Protein AF-A0A924SCI1-F1 (afdb_monomer_lite)

Structure (mmCIF, N/CA/C/O backbone):
data_AF-A0A924SCI1-F1
#
_entry.id   AF-A0A924SCI1-F1
#
loop_
_atom_site.group_PDB
_atom_site.id
_atom_site.type_symbol
_atom_site.label_atom_id
_atom_site.label_alt_id
_atom_site.label_comp_id
_atom_site.label_asym_id
_atom_site.label_entity_id
_atom_site.label_seq_id
_atom_site.pdbx_PDB_ins_code
_atom_site.Cartn_x
_atom_site.Cartn_y
_atom_site.Cartn_z
_atom_site.occupancy
_atom_site.B_iso_or_equiv
_atom_site.auth_seq_id
_atom_site.auth_comp_id
_atom_site.auth_asym_id
_atom_site.auth_atom_id
_atom_site.pdbx_PDB_model_num
ATOM 1 N N . MET A 1 1 ? 17.759 -6.073 -4.452 1.00 48.28 1 MET A N 1
ATOM 2 C CA . MET A 1 1 ? 17.872 -4.954 -3.488 1.00 48.28 1 MET A CA 1
ATOM 3 C C . MET A 1 1 ? 17.101 -3.710 -3.935 1.00 48.28 1 MET A C 1
ATOM 5 O O . MET A 1 1 ? 16.361 -3.181 -3.127 1.00 48.28 1 MET A O 1
ATOM 9 N N . ALA A 1 2 ? 17.144 -3.299 -5.212 1.00 60.69 2 ALA A N 1
ATOM 10 C CA . ALA A 1 2 ? 16.425 -2.101 -5.683 1.00 60.69 2 ALA A CA 1
ATOM 11 C C . ALA A 1 2 ? 14.879 -2.140 -5.569 1.00 60.69 2 ALA A C 1
ATOM 13 O O . ALA A 1 2 ? 14.250 -1.088 -5.596 1.00 60.69 2 ALA A O 1
ATOM 14 N N . SER A 1 3 ? 14.251 -3.317 -5.466 1.00 79.31 3 SER A N 1
ATOM 15 C CA . SER A 1 3 ? 12.784 -3.435 -5.418 1.00 79.31 3 SER A CA 1
ATOM 16 C C . SER A 1 3 ? 12.187 -3.172 -4.034 1.00 79.31 3 SER A C 1
ATOM 18 O O . SER A 1 3 ? 11.123 -2.573 -3.947 1.00 79.31 3 SER A O 1
ATOM 20 N N . GLU A 1 4 ? 12.865 -3.567 -2.952 1.00 85.12 4 GLU A N 1
ATOM 21 C CA . GLU A 1 4 ? 12.343 -3.366 -1.592 1.00 85.12 4 GLU A CA 1
ATOM 22 C C . GLU A 1 4 ? 12.376 -1.887 -1.201 1.00 85.12 4 GLU A C 1
ATOM 24 O O . GLU A 1 4 ? 11.416 -1.357 -0.654 1.00 85.12 4 GLU A O 1
ATOM 29 N N . GLU A 1 5 ? 13.461 -1.196 -1.535 1.00 89.44 5 GLU A N 1
ATOM 30 C CA . GLU A 1 5 ? 13.623 0.227 -1.242 1.00 89.44 5 GLU A CA 1
ATOM 31 C C . GLU A 1 5 ? 12.610 1.077 -2.022 1.00 89.44 5 GLU A C 1
ATOM 33 O O . GLU A 1 5 ? 11.999 1.992 -1.471 1.00 89.44 5 GLU A O 1
ATOM 38 N N . LYS A 1 6 ? 12.331 0.698 -3.277 1.00 86.31 6 LYS A N 1
ATOM 39 C CA . LYS A 1 6 ? 11.249 1.283 -4.080 1.00 86.31 6 LYS A CA 1
ATOM 40 C C . LYS A 1 6 ? 9.869 0.986 -3.500 1.00 86.31 6 LYS A C 1
ATOM 42 O O . LYS A 1 6 ? 9.041 1.890 -3.456 1.00 86.31 6 LYS A O 1
ATOM 47 N N . ALA A 1 7 ? 9.625 -0.237 -3.030 1.00 87.50 7 ALA A N 1
ATOM 48 C CA . ALA A 1 7 ? 8.361 -0.598 -2.390 1.00 87.50 7 ALA A CA 1
ATOM 49 C C . ALA A 1 7 ? 8.145 0.197 -1.094 1.00 87.50 7 ALA A C 1
ATOM 51 O O . ALA A 1 7 ? 7.075 0.767 -0.887 1.00 87.50 7 ALA A O 1
ATOM 52 N N . ARG A 1 8 ? 9.184 0.322 -0.258 1.00 90.88 8 ARG A N 1
ATOM 53 C CA . ARG A 1 8 ? 9.160 1.159 0.950 1.00 90.88 8 ARG A CA 1
ATOM 54 C C . ARG A 1 8 ? 8.898 2.624 0.609 1.00 90.88 8 ARG A C 1
ATOM 56 O O . ARG A 1 8 ? 8.058 3.246 1.248 1.00 90.88 8 ARG A O 1
ATOM 63 N N . ALA A 1 9 ? 9.568 3.162 -0.409 1.00 92.19 9 ALA A N 1
ATOM 64 C CA . ALA A 1 9 ? 9.348 4.536 -0.853 1.00 92.19 9 ALA A CA 1
ATOM 65 C C . ALA A 1 9 ? 7.917 4.757 -1.371 1.00 92.19 9 ALA A C 1
ATOM 67 O O . ALA A 1 9 ? 7.304 5.774 -1.056 1.00 92.19 9 ALA A O 1
ATOM 68 N N . TRP A 1 10 ? 7.369 3.802 -2.127 1.00 92.00 10 TRP A N 1
ATOM 69 C CA . TRP A 1 10 ? 5.988 3.857 -2.605 1.00 92.00 10 TRP A CA 1
ATOM 70 C C . TRP A 1 10 ? 4.987 3.843 -1.446 1.00 92.00 10 TRP A C 1
ATOM 72 O O . TRP A 1 10 ? 4.114 4.705 -1.394 1.00 92.00 10 TRP A O 1
ATOM 82 N N . LEU A 1 11 ? 5.173 2.952 -0.465 1.00 93.81 11 LEU A N 1
ATOM 83 C CA . LEU A 1 11 ? 4.305 2.852 0.714 1.00 93.81 11 LEU A CA 1
ATOM 84 C C . LEU A 1 11 ? 4.230 4.147 1.533 1.00 93.81 11 LEU A C 1
ATOM 86 O O . LEU A 1 11 ? 3.228 4.376 2.203 1.00 93.81 11 LEU A O 1
ATOM 90 N N . GLN A 1 12 ? 5.275 4.976 1.495 1.00 95.44 12 GLN A N 1
ATOM 91 C CA . GLN A 1 12 ? 5.376 6.226 2.258 1.00 95.44 12 GLN A CA 1
ATOM 92 C C . GLN A 1 12 ? 4.967 7.469 1.455 1.00 95.44 12 GLN A C 1
ATOM 94 O O . GLN A 1 12 ? 4.887 8.567 2.008 1.00 95.44 12 GLN A O 1
ATOM 99 N N . ARG A 1 13 ? 4.712 7.334 0.150 1.00 92.75 13 ARG A N 1
ATOM 100 C CA . ARG A 1 13 ? 4.379 8.467 -0.714 1.00 92.75 13 ARG A CA 1
ATOM 101 C C . ARG A 1 13 ? 2.864 8.707 -0.720 1.00 92.75 13 ARG A C 1
ATOM 103 O O . ARG A 1 13 ? 2.120 7.765 -0.976 1.00 92.75 13 ARG A O 1
ATOM 110 N N . PRO A 1 14 ? 2.393 9.953 -0.523 1.00 91.62 14 PRO A N 1
ATOM 111 C CA . PRO A 1 14 ? 0.991 10.296 -0.736 1.00 91.62 14 PRO A CA 1
ATOM 112 C C . PRO A 1 14 ? 0.525 9.874 -2.132 1.00 91.62 14 PRO A C 1
ATOM 114 O O . PRO A 1 14 ? 1.172 10.208 -3.131 1.00 91.62 14 PRO A O 1
ATOM 117 N N . SER A 1 15 ? -0.591 9.152 -2.198 1.00 87.56 15 SER A N 1
ATOM 118 C CA . SER A 1 15 ? -1.157 8.644 -3.449 1.00 87.56 15 SER A CA 1
ATOM 119 C C . SER A 1 15 ? -2.503 9.289 -3.734 1.00 87.56 15 SER A C 1
ATOM 121 O O . SER A 1 15 ? -3.354 9.395 -2.849 1.00 87.56 15 SER A O 1
ATOM 123 N N . ARG A 1 16 ? -2.726 9.675 -4.993 1.00 87.38 16 ARG A N 1
ATOM 124 C CA . ARG A 1 16 ? -4.036 10.155 -5.454 1.00 87.38 16 ARG A CA 1
ATOM 125 C C . ARG A 1 16 ? -5.111 9.079 -5.353 1.00 87.38 16 ARG A C 1
ATOM 127 O O . ARG A 1 16 ? -6.229 9.407 -4.972 1.00 87.38 16 ARG A O 1
ATOM 134 N N . GLU A 1 17 ? -4.749 7.821 -5.584 1.00 86.06 17 GLU A N 1
ATOM 135 C CA . GLU A 1 17 ? -5.675 6.685 -5.500 1.00 86.06 17 GLU A CA 1
ATOM 136 C C . GLU A 1 17 ? -6.200 6.469 -4.076 1.00 86.06 17 GLU A C 1
ATOM 138 O O . GLU A 1 17 ? -7.295 5.953 -3.888 1.00 86.06 17 GLU A O 1
ATOM 143 N N . PHE A 1 18 ? -5.454 6.939 -3.072 1.00 88.38 18 PHE A N 1
ATOM 144 C CA . PHE A 1 18 ? -5.865 6.939 -1.666 1.00 88.38 18 PHE A CA 1
ATOM 145 C C . PHE A 1 18 ? -6.342 8.326 -1.201 1.00 88.38 18 PHE A C 1
ATOM 147 O O . PHE A 1 18 ? -6.229 8.660 -0.023 1.00 88.38 18 PHE A O 1
ATOM 154 N N . GLY A 1 19 ? -6.820 9.181 -2.114 1.00 88.31 19 GLY A N 1
ATOM 155 C CA . GLY A 1 19 ? -7.347 10.512 -1.782 1.00 88.31 19 GLY A CA 1
ATOM 156 C C . GLY A 1 19 ? -6.302 11.485 -1.221 1.00 88.31 19 GLY A C 1
ATOM 157 O O . GLY A 1 19 ? -6.644 12.394 -0.469 1.00 88.31 19 GLY A O 1
ATOM 158 N N . GLY A 1 20 ? -5.022 11.284 -1.546 1.00 87.75 20 GLY A N 1
ATOM 159 C CA . GLY A 1 20 ? -3.892 12.003 -0.950 1.00 87.75 20 GLY A CA 1
ATOM 160 C C . GLY A 1 20 ? -3.341 11.350 0.323 1.00 87.75 20 GLY A C 1
ATOM 161 O O . GLY A 1 20 ? -2.369 11.851 0.887 1.00 87.75 20 GLY A O 1
ATOM 162 N N . GLY A 1 21 ? -3.923 10.232 0.764 1.00 89.31 21 GLY A N 1
ATOM 163 C CA . GLY A 1 21 ? -3.430 9.421 1.871 1.00 89.31 21 GLY A CA 1
ATOM 164 C C . GLY A 1 21 ? -2.152 8.651 1.536 1.00 89.31 21 GLY A C 1
ATOM 165 O O . GLY A 1 21 ? -1.786 8.452 0.374 1.00 89.31 21 GLY A O 1
ATOM 166 N N . VAL A 1 22 ? -1.463 8.209 2.586 1.00 94.31 22 VAL A N 1
ATOM 167 C CA . VAL A 1 22 ? -0.251 7.391 2.486 1.00 94.31 22 VAL A CA 1
ATOM 168 C C . VAL A 1 22 ? -0.649 5.908 2.519 1.00 94.31 22 VAL A C 1
ATOM 170 O O . VAL A 1 22 ? -1.349 5.515 3.456 1.00 94.31 22 VAL A O 1
ATOM 173 N N . PRO A 1 23 ? -0.205 5.072 1.556 1.00 94.06 23 PRO A N 1
ATOM 174 C CA . PRO A 1 23 ? -0.583 3.658 1.491 1.00 94.06 23 PRO A CA 1
ATOM 175 C C . PRO A 1 23 ? -0.283 2.891 2.786 1.00 94.06 23 PRO A C 1
ATOM 177 O O . PRO A 1 23 ? -1.085 2.064 3.208 1.00 94.06 23 PRO A O 1
ATOM 180 N N . ALA A 1 24 ? 0.832 3.196 3.461 1.00 94.69 24 ALA A N 1
ATOM 181 C CA . ALA A 1 24 ? 1.189 2.568 4.734 1.00 94.69 24 ALA A CA 1
ATOM 182 C C . ALA A 1 24 ? 0.116 2.749 5.825 1.00 94.69 24 ALA A C 1
ATOM 184 O O . ALA A 1 24 ? -0.137 1.813 6.577 1.00 94.69 24 ALA A O 1
ATOM 185 N N . ASN A 1 25 ? -0.559 3.901 5.873 1.00 94.75 25 ASN A N 1
ATOM 186 C CA . ASN A 1 25 ? -1.601 4.171 6.870 1.00 94.75 25 ASN A CA 1
ATOM 187 C C . ASN A 1 25 ? -2.880 3.363 6.600 1.00 94.75 25 ASN A C 1
ATOM 189 O O . ASN A 1 25 ? -3.681 3.142 7.500 1.00 94.75 25 ASN A O 1
ATOM 193 N N . MET A 1 26 ? -3.092 2.905 5.362 1.00 92.25 26 MET A N 1
ATOM 194 C CA . MET A 1 26 ? -4.258 2.090 5.007 1.00 92.25 26 MET A CA 1
ATOM 195 C C . MET A 1 26 ? -4.136 0.654 5.534 1.00 92.25 26 MET A C 1
ATOM 197 O O . MET A 1 26 ? -5.144 -0.026 5.715 1.00 92.25 26 MET A O 1
ATOM 201 N N . LEU A 1 27 ? -2.914 0.200 5.836 1.00 94.12 27 LEU A N 1
ATOM 202 C CA . LEU A 1 27 ? -2.637 -1.158 6.314 1.00 94.12 27 LEU A CA 1
ATOM 203 C C . LEU A 1 27 ? -3.161 -1.426 7.736 1.00 94.12 27 LEU A C 1
ATOM 205 O O . LEU A 1 27 ? -3.146 -2.570 8.180 1.00 94.12 27 LEU A O 1
ATOM 209 N N . GLU A 1 28 ? -3.642 -0.397 8.438 1.00 93.69 28 GLU A N 1
ATOM 210 C CA . GLU A 1 28 ? -4.248 -0.518 9.770 1.00 93.69 28 GLU A CA 1
ATOM 211 C C . GLU A 1 28 ? -5.626 -1.201 9.744 1.00 93.6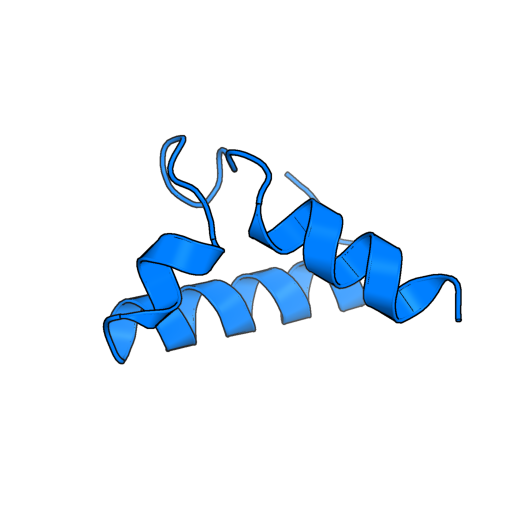9 28 GLU A C 1
ATOM 213 O O . GLU A 1 28 ? -6.120 -1.648 10.780 1.00 93.69 28 GLU A O 1
ATOM 218 N N . THR A 1 29 ? -6.254 -1.307 8.568 1.00 93.88 29 THR A N 1
ATOM 219 C CA . THR A 1 29 ? -7.585 -1.907 8.399 1.00 93.88 29 THR A CA 1
ATOM 220 C C . THR A 1 29 ? -7.578 -2.966 7.301 1.00 93.88 29 THR A C 1
ATOM 222 O O . THR A 1 29 ? -6.829 -2.864 6.331 1.00 93.88 29 THR A O 1
ATOM 225 N N . ALA A 1 30 ? -8.443 -3.979 7.413 1.00 93.88 30 ALA A N 1
ATOM 226 C C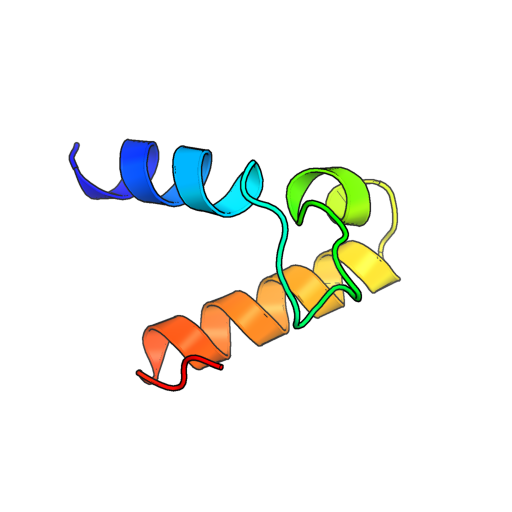A . ALA A 1 30 ? -8.577 -5.016 6.385 1.00 93.88 30 ALA A CA 1
ATOM 227 C C . ALA A 1 30 ? -9.035 -4.442 5.027 1.00 93.88 30 ALA A C 1
ATOM 229 O O . ALA A 1 30 ? -8.545 -4.854 3.971 1.00 93.88 30 ALA A O 1
ATOM 230 N N . ASP A 1 31 ? -9.927 -3.450 5.058 1.00 93.75 31 ASP A N 1
ATOM 231 C CA . ASP A 1 31 ? -10.411 -2.770 3.855 1.00 93.75 31 ASP A CA 1
ATOM 232 C C . ASP A 1 31 ? -9.298 -1.947 3.198 1.00 93.75 31 ASP A C 1
ATOM 234 O O . ASP A 1 31 ? -9.113 -1.998 1.981 1.00 93.75 31 ASP A O 1
ATOM 238 N N . GLY A 1 32 ? -8.517 -1.208 3.990 1.00 93.38 32 GLY A N 1
ATOM 239 C CA . GLY A 1 32 ? -7.379 -0.447 3.483 1.00 93.38 32 GLY A CA 1
ATOM 240 C C . GLY A 1 32 ? -6.252 -1.347 2.968 1.00 93.38 32 GLY A C 1
ATOM 241 O O . GLY A 1 32 ? -5.686 -1.072 1.911 1.00 93.38 32 GLY A O 1
ATOM 242 N N . PHE A 1 33 ? -5.993 -2.480 3.624 1.00 95.00 33 PHE A N 1
ATOM 243 C CA . PHE A 1 33 ? -5.071 -3.502 3.125 1.00 95.00 33 PHE A CA 1
ATOM 244 C C . PHE A 1 33 ? -5.492 -4.027 1.745 1.00 95.00 33 PHE A C 1
ATOM 246 O O . PHE A 1 33 ? -4.672 -4.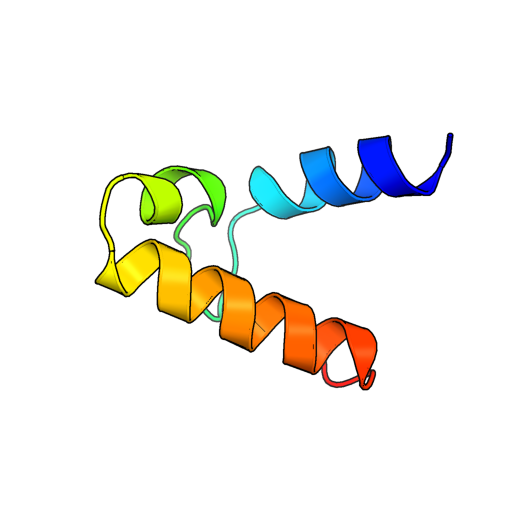097 0.827 1.00 95.00 33 PHE A O 1
ATOM 253 N N . SER A 1 34 ? -6.782 -4.330 1.568 1.00 96.06 34 SER A N 1
ATOM 254 C CA . SER A 1 34 ? -7.326 -4.792 0.284 1.00 96.06 34 SER A CA 1
ATOM 255 C C . SER A 1 34 ? -7.166 -3.740 -0.817 1.00 96.06 34 SER A C 1
ATOM 257 O O . SER A 1 34 ? -6.785 -4.072 -1.938 1.00 96.06 34 SER A O 1
ATOM 259 N N . GLN A 1 35 ? -7.383 -2.461 -0.498 1.00 94.12 35 GLN A N 1
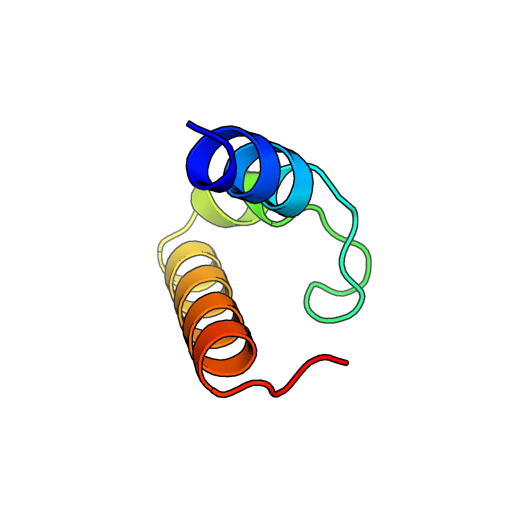ATOM 260 C CA . GLN A 1 35 ? -7.163 -1.353 -1.435 1.00 94.12 35 GLN A CA 1
ATOM 261 C C . GLN A 1 35 ? -5.695 -1.217 -1.853 1.00 94.12 35 GLN A C 1
ATOM 263 O O . GLN A 1 35 ? -5.408 -1.053 -3.039 1.00 94.12 35 GLN A O 1
ATOM 268 N N . VAL A 1 36 ? -4.761 -1.347 -0.908 1.00 94.62 36 VAL A N 1
ATOM 269 C CA . VAL A 1 36 ? -3.321 -1.318 -1.208 1.00 94.62 36 VAL A CA 1
ATOM 270 C C . VAL A 1 36 ? -2.918 -2.486 -2.111 1.00 94.62 36 VAL A C 1
ATOM 272 O O . VAL A 1 36 ? -2.167 -2.280 -3.063 1.00 94.62 36 VAL A O 1
ATOM 275 N N . LEU A 1 37 ? -3.441 -3.693 -1.871 1.00 94.00 37 LEU A N 1
ATOM 276 C CA . LEU A 1 37 ? -3.180 -4.849 -2.736 1.00 94.00 37 LEU A CA 1
AT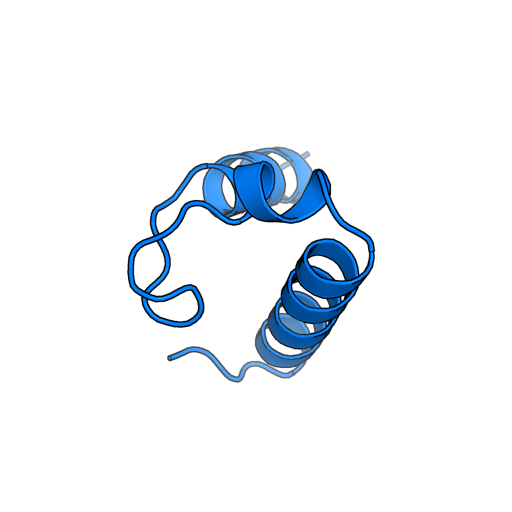OM 277 C C . LEU A 1 37 ? -3.737 -4.675 -4.152 1.00 94.00 37 LEU A C 1
ATOM 279 O O . LEU A 1 37 ? -3.052 -5.021 -5.115 1.00 94.00 37 LEU A O 1
ATOM 283 N N . MET A 1 38 ? -4.950 -4.132 -4.290 1.00 93.69 38 MET A N 1
ATOM 284 C CA . MET A 1 38 ? -5.528 -3.849 -5.608 1.00 93.69 38 MET A CA 1
ATOM 285 C C . MET A 1 38 ? -4.655 -2.872 -6.399 1.00 93.69 38 MET A C 1
ATOM 287 O O . MET A 1 38 ? -4.394 -3.099 -7.581 1.00 93.69 38 MET A O 1
ATOM 291 N N . GLU A 1 39 ? -4.161 -1.823 -5.744 1.00 92.88 39 GLU A N 1
ATOM 292 C CA . GLU A 1 39 ? -3.308 -0.833 -6.397 1.00 92.88 39 GLU A CA 1
ATOM 293 C C . GLU A 1 39 ? -1.935 -1.402 -6.775 1.00 92.88 39 GLU A C 1
ATOM 295 O O . GLU A 1 39 ? -1.455 -1.174 -7.883 1.00 92.88 39 GLU A O 1
ATOM 300 N N . LEU A 1 40 ? -1.324 -2.219 -5.911 1.00 91.38 40 LEU A N 1
ATOM 301 C CA . LEU A 1 40 ? -0.093 -2.932 -6.264 1.00 91.38 40 LEU A CA 1
ATOM 302 C C . LEU A 1 40 ? -0.291 -3.846 -7.482 1.00 91.38 40 LEU A C 1
ATOM 304 O O . LEU A 1 40 ? 0.575 -3.882 -8.355 1.00 91.38 40 LEU A O 1
ATOM 308 N N . GLY A 1 41 ? -1.437 -4.527 -7.579 1.00 91.31 41 GLY A N 1
ATOM 309 C CA . GLY A 1 41 ? -1.789 -5.325 -8.755 1.00 91.31 41 GLY A CA 1
ATOM 310 C C . GLY A 1 41 ? -1.907 -4.484 -10.030 1.00 91.31 41 GLY A C 1
ATOM 311 O O . GLY A 1 41 ? -1.411 -4.881 -11.082 1.00 91.31 41 GLY A O 1
ATOM 312 N N . ARG A 1 42 ? -2.500 -3.286 -9.950 1.00 91.12 42 ARG A N 1
ATOM 313 C CA . ARG A 1 42 ? -2.560 -2.354 -11.090 1.00 91.12 42 ARG A CA 1
ATOM 314 C C . ARG A 1 42 ? -1.171 -1.920 -11.551 1.00 91.12 42 ARG A C 1
ATOM 316 O O . ARG A 1 42 ? -0.899 -1.976 -12.750 1.00 91.12 42 ARG A O 1
ATOM 323 N N . ILE A 1 43 ? -0.296 -1.558 -10.612 1.00 88.81 43 ILE A N 1
ATOM 324 C CA . ILE A 1 43 ? 1.086 -1.152 -10.900 1.00 88.81 43 ILE A CA 1
ATOM 325 C C . ILE A 1 43 ? 1.863 -2.291 -11.572 1.00 88.81 43 ILE A C 1
ATOM 327 O O . ILE A 1 43 ? 2.582 -2.040 -12.539 1.00 88.81 43 ILE A O 1
ATOM 331 N N . ASP A 1 44 ? 1.695 -3.532 -11.107 1.00 87.06 44 ASP A N 1
ATOM 332 C CA . ASP A 1 44 ? 2.337 -4.717 -11.700 1.00 87.06 44 ASP A CA 1
ATOM 333 C C . ASP A 1 44 ? 1.889 -4.951 -13.153 1.00 87.06 44 ASP A C 1
ATOM 335 O O . ASP A 1 44 ? 2.690 -5.276 -14.029 1.00 87.06 44 ASP A O 1
ATOM 339 N N . HIS A 1 45 ? 0.620 -4.659 -13.448 1.00 90.31 45 HIS A N 1
ATOM 340 C CA . HIS A 1 45 ? 0.078 -4.660 -14.808 1.00 90.31 45 HIS A CA 1
ATOM 341 C C . HIS A 1 45 ? 0.401 -3.389 -15.621 1.00 90.31 45 HIS A C 1
ATOM 343 O O . HIS A 1 45 ? -0.074 -3.247 -16.750 1.00 90.31 45 HIS A O 1
ATOM 349 N N . GLY A 1 46 ? 1.214 -2.470 -15.088 1.00 84.81 46 GLY A N 1
ATOM 350 C CA . GLY A 1 46 ? 1.635 -1.239 -15.765 1.00 84.81 46 GLY A CA 1
ATOM 351 C C . GLY A 1 46 ? 0.577 -0.133 -15.795 1.00 84.81 46 GLY A C 1
ATOM 352 O O . GLY A 1 46 ? 0.722 0.836 -16.541 1.00 84.81 46 GLY A O 1
ATOM 353 N N . ILE A 1 47 ? -0.484 -0.261 -14.999 1.00 78.00 47 ILE A N 1
ATOM 354 C CA . ILE A 1 47 ? -1.541 0.739 -14.868 1.00 78.00 47 ILE A CA 1
ATOM 355 C C . ILE A 1 47 ? -1.170 1.647 -13.697 1.00 78.00 47 ILE A C 1
ATOM 357 O O . ILE A 1 47 ? 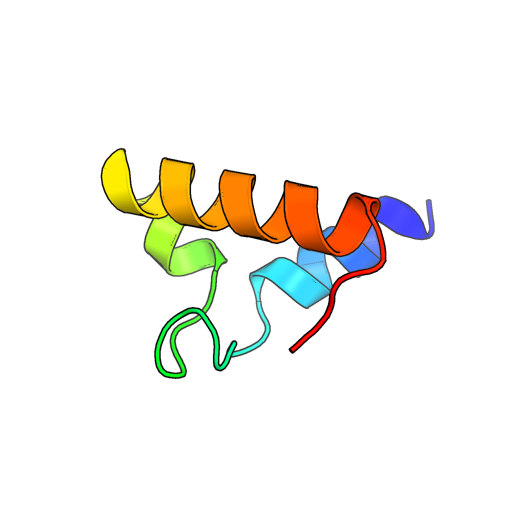-1.244 1.237 -12.542 1.00 78.00 47 ILE A O 1
ATOM 361 N N . VAL A 1 48 ? -0.779 2.882 -14.003 1.00 71.00 48 VAL A N 1
ATOM 362 C CA . VAL A 1 48 ? -0.465 3.914 -13.006 1.00 71.00 48 VAL A CA 1
ATOM 363 C C . VAL A 1 48 ? -1.316 5.158 -13.265 1.00 71.00 48 VAL A C 1
ATOM 365 O O . VAL A 1 48 ? -1.478 5.556 -14.421 1.00 71.00 48 VAL A O 1
ATOM 368 N N . SER A 1 49 ? -1.884 5.730 -12.201 1.00 60.75 49 SER A N 1
ATOM 369 C CA . SER A 1 49 ? -2.706 6.952 -12.227 1.00 60.75 49 SER A CA 1
ATOM 370 C C . SER A 1 49 ? -1.890 8.226 -11.981 1.00 60.75 49 SER A C 1
ATOM 372 O O . SER A 1 49 ? -0.873 8.160 -11.251 1.00 60.75 49 SER A O 1
#

Radius of gyration: 10.48 Å; chains: 1; bounding box: 28×17×26 Å

Foldseek 3Di:
DVPVVVVVVQQQAQDVLVVRDRLVVLVVDPVSVVSSVVVVVCVVVVNDD

Secondary structure (DSSP, 8-state):
-HHHHHHHHHHHS--GGGTT--HHHHTTSHHHHHHHHHHHHHHHTT---

Sequence (49 aa):
MASEEKARAWLQRPSREFGGGVPANMLETADGFSQVLMELGRIDHGIVS

pLDDT: mean 88.32, std 9.51, range [48.28, 96.06]